Protein AF-A0A0Q3QS22-F1 (afdb_monomer_lite)

Radius of gyration: 18.65 Å; chains: 1; bounding box: 42×25×47 Å

Structure (mmCIF, N/CA/C/O backbone):
data_AF-A0A0Q3QS22-F1
#
_entry.id   AF-A0A0Q3QS22-F1
#
loop_
_atom_site.group_PDB
_atom_site.id
_atom_site.type_symbol
_atom_site.label_atom_id
_atom_site.label_alt_id
_atom_site.label_comp_id
_atom_site.label_asym_id
_atom_site.label_entity_id
_atom_site.label_seq_id
_atom_site.pdbx_PDB_ins_code
_atom_site.Cartn_x
_atom_site.Cartn_y
_atom_site.Cartn_z
_atom_site.occupancy
_atom_site.B_iso_or_equiv
_atom_site.auth_seq_id
_atom_site.auth_comp_id
_atom_site.auth_asym_id
_atom_site.auth_atom_id
_atom_site.pdbx_PDB_model_num
ATOM 1 N N . GLY A 1 1 ? 0.000 -13.554 -19.960 1.00 40.78 1 GLY A N 1
ATOM 2 C CA . GLY A 1 1 ? -1.150 -14.149 -20.677 1.00 40.78 1 GLY A CA 1
ATOM 3 C C . GLY A 1 1 ? -1.479 -13.340 -21.920 1.00 40.78 1 GLY A C 1
ATOM 4 O O . GLY A 1 1 ? -1.174 -12.153 -21.927 1.00 40.78 1 GLY A O 1
ATOM 5 N N . ARG A 1 2 ? -2.082 -13.959 -22.950 1.00 45.56 2 ARG A N 1
ATOM 6 C CA . ARG A 1 2 ? -2.433 -13.318 -24.241 1.00 45.56 2 ARG A CA 1
ATOM 7 C C . ARG A 1 2 ? -3.266 -12.031 -24.091 1.00 45.56 2 ARG A C 1
ATOM 9 O O . ARG A 1 2 ? -2.988 -11.083 -24.810 1.00 45.56 2 ARG A O 1
ATOM 16 N N . LEU A 1 3 ? -4.159 -11.937 -23.095 1.00 43.31 3 LEU A N 1
ATOM 17 C CA . LEU A 1 3 ? -4.891 -10.694 -22.785 1.00 43.31 3 LEU A CA 1
ATOM 18 C C . LEU A 1 3 ? -3.962 -9.521 -22.431 1.00 43.31 3 LEU A C 1
ATOM 20 O O . LEU A 1 3 ? -4.153 -8.418 -22.918 1.00 43.31 3 LEU A O 1
ATOM 24 N N . ARG A 1 4 ? -2.901 -9.761 -21.651 1.00 46.28 4 ARG A N 1
ATOM 25 C CA . ARG A 1 4 ? -1.942 -8.711 -21.263 1.00 46.28 4 ARG A CA 1
ATOM 26 C C . ARG A 1 4 ? -1.167 -8.149 -22.464 1.00 46.28 4 ARG A C 1
ATOM 28 O O . ARG A 1 4 ? -0.663 -7.048 -22.381 1.00 46.28 4 ARG A O 1
ATOM 35 N N . LYS A 1 5 ? -1.042 -8.889 -23.571 1.00 50.41 5 LYS A N 1
ATOM 36 C CA . LYS A 1 5 ? -0.374 -8.382 -24.782 1.00 50.41 5 LYS A CA 1
ATOM 37 C C . LYS A 1 5 ? -1.301 -7.582 -25.693 1.00 50.41 5 LYS A C 1
ATOM 39 O O . LYS A 1 5 ? -0.794 -6.765 -26.435 1.00 50.41 5 LYS A O 1
ATOM 44 N N . ILE A 1 6 ? -2.611 -7.823 -25.641 1.00 52.31 6 ILE A N 1
ATOM 45 C CA . ILE A 1 6 ? -3.597 -7.142 -26.494 1.00 52.31 6 ILE A CA 1
ATOM 46 C C . ILE A 1 6 ? -4.089 -5.860 -25.815 1.00 52.31 6 ILE A C 1
ATOM 48 O O . ILE A 1 6 ? -4.162 -4.817 -26.448 1.00 52.31 6 ILE A O 1
ATOM 52 N N . VAL A 1 7 ? -4.351 -5.912 -24.505 1.00 47.62 7 VAL A N 1
ATOM 53 C CA . VAL A 1 7 ? -4.890 -4.766 -23.754 1.00 47.62 7 VAL A CA 1
ATOM 54 C C . VAL A 1 7 ? -3.841 -3.656 -23.575 1.00 47.62 7 VAL A C 1
ATOM 56 O O . VAL A 1 7 ? -4.204 -2.502 -23.446 1.00 47.62 7 VAL A O 1
ATOM 59 N N . PHE A 1 8 ? -2.542 -3.969 -23.622 1.00 52.69 8 PHE A N 1
ATOM 60 C CA . PHE A 1 8 ? -1.459 -2.983 -23.460 1.00 52.69 8 PHE A CA 1
ATOM 61 C C . PHE A 1 8 ? -0.944 -2.383 -24.783 1.00 52.69 8 PHE A C 1
ATOM 63 O O . PHE A 1 8 ? 0.044 -1.655 -24.766 1.00 52.69 8 PHE A O 1
ATOM 70 N N . SER A 1 9 ? -1.563 -2.698 -25.927 1.00 54.56 9 SER A N 1
ATOM 71 C CA . SER A 1 9 ? -1.131 -2.167 -27.230 1.00 54.56 9 SER A CA 1
ATOM 72 C C . SER A 1 9 ? -1.759 -0.822 -27.588 1.00 54.56 9 SER A C 1
ATOM 74 O O . SER A 1 9 ? -1.166 -0.096 -28.378 1.00 54.56 9 SER A O 1
ATOM 76 N N . ASP A 1 10 ? -2.911 -0.478 -27.005 1.00 62.31 10 ASP A N 1
ATOM 77 C CA . ASP A 1 10 ? -3.581 0.802 -27.238 1.00 62.31 10 ASP A CA 1
ATOM 78 C C . ASP A 1 10 ? -4.063 1.408 -25.903 1.00 62.31 10 ASP A C 1
ATOM 80 O O . ASP A 1 10 ? -4.917 0.818 -25.228 1.00 62.31 10 ASP A O 1
ATOM 84 N N . PRO A 1 11 ? -3.523 2.570 -25.485 1.00 61.81 11 PRO A N 1
ATOM 85 C CA . PRO A 1 11 ? -3.955 3.243 -24.264 1.00 61.81 11 PRO A CA 1
ATOM 86 C C . PRO A 1 11 ? -5.442 3.643 -24.285 1.00 61.81 11 PRO A C 1
ATOM 88 O O . PRO A 1 11 ? -6.045 3.736 -23.215 1.00 61.81 11 PRO A O 1
ATOM 91 N N . VAL A 1 12 ? -6.051 3.835 -25.462 1.00 67.19 12 VAL A N 1
ATOM 92 C CA . VAL A 1 12 ? -7.474 4.189 -25.610 1.00 67.19 12 VAL A CA 1
ATOM 93 C C . VAL A 1 12 ? -8.375 2.993 -25.291 1.00 67.19 12 VAL A C 1
ATOM 95 O O . VAL A 1 12 ? -9.304 3.108 -24.490 1.00 67.19 12 VAL A O 1
ATOM 98 N N . GLU A 1 13 ? -8.063 1.816 -25.835 1.00 65.44 13 GLU A N 1
ATOM 99 C CA . GLU A 1 13 ? -8.795 0.569 -25.560 1.00 65.44 13 GLU A CA 1
ATOM 100 C C . GLU A 1 13 ? -8.636 0.126 -24.097 1.00 65.44 13 GLU A C 1
ATOM 102 O O . GLU A 1 13 ? -9.592 -0.327 -23.461 1.00 65.44 13 GLU A O 1
ATOM 107 N N . LEU A 1 14 ? -7.445 0.317 -23.517 1.00 65.38 14 LEU A N 1
ATOM 108 C CA . LEU A 1 14 ? -7.188 0.046 -22.101 1.00 65.38 14 LEU A CA 1
ATOM 109 C C . LEU A 1 14 ? -8.022 0.961 -21.191 1.00 65.38 14 LEU A C 1
ATOM 111 O O . LEU A 1 14 ? -8.579 0.495 -20.193 1.00 65.38 14 LEU A O 1
ATOM 115 N N . GLN A 1 15 ? -8.156 2.245 -21.536 1.00 63.50 15 GLN A N 1
ATOM 116 C CA . GLN A 1 15 ? -9.025 3.173 -20.810 1.00 63.50 15 GLN A CA 1
ATOM 117 C C . GLN A 1 15 ? -10.500 2.782 -20.912 1.00 63.50 15 GLN A C 1
ATOM 119 O O . GLN A 1 15 ? -11.198 2.790 -19.896 1.00 63.50 15 GLN A O 1
ATOM 124 N N . LEU A 1 16 ? -10.974 2.407 -22.101 1.00 67.31 16 LEU A N 1
ATOM 125 C CA . LEU A 1 16 ? -12.363 2.000 -22.309 1.00 67.31 16 LEU A CA 1
ATOM 126 C C . LEU A 1 16 ? -12.694 0.713 -21.541 1.00 67.31 16 LEU A C 1
ATOM 128 O O . LEU A 1 16 ? -13.706 0.652 -20.840 1.00 67.31 16 LEU A O 1
ATOM 132 N N . LEU A 1 17 ? -11.800 -0.277 -21.579 1.00 64.31 17 LEU A N 1
ATOM 133 C CA . LEU A 1 17 ? -11.938 -1.505 -20.802 1.00 64.31 17 LEU A CA 1
ATOM 134 C C . LEU A 1 17 ? -11.948 -1.225 -19.294 1.00 64.31 17 LEU A C 1
ATOM 136 O O . LEU A 1 17 ? -12.829 -1.710 -18.583 1.00 64.31 17 LEU A O 1
ATOM 140 N N . ASN A 1 18 ? -11.008 -0.416 -18.799 1.00 64.25 18 ASN A N 1
ATOM 141 C CA . ASN A 1 18 ? -10.959 -0.046 -17.383 1.00 64.25 18 ASN A CA 1
ATOM 142 C C . ASN A 1 18 ? -12.227 0.702 -16.952 1.00 64.25 18 ASN A C 1
ATOM 144 O O . ASN A 1 18 ? -12.748 0.439 -15.870 1.00 64.25 18 ASN A O 1
ATOM 148 N N . ARG A 1 19 ? -12.771 1.572 -17.809 1.00 66.62 19 ARG A N 1
ATOM 149 C CA . ARG A 1 19 ? -14.019 2.305 -17.553 1.00 66.62 19 ARG A CA 1
ATOM 150 C C . ARG A 1 19 ? -15.229 1.381 -17.443 1.00 66.62 19 ARG A C 1
ATOM 152 O O . ARG A 1 19 ? -16.079 1.610 -16.588 1.00 66.62 19 ARG A O 1
ATOM 159 N N . LEU A 1 20 ? -15.303 0.345 -18.277 1.00 65.62 20 LEU A N 1
ATOM 160 C CA . LEU A 1 20 ? -16.381 -0.647 -18.229 1.00 65.62 20 LEU A CA 1
ATOM 161 C C . LEU A 1 20 ? -16.252 -1.581 -17.020 1.00 65.62 20 LEU A C 1
ATOM 163 O O . LEU A 1 20 ? -17.256 -1.938 -16.411 1.00 65.62 20 LEU A O 1
ATOM 167 N N . LEU A 1 21 ? -15.029 -1.958 -16.642 1.00 66.12 21 LEU A N 1
ATOM 168 C CA . LEU A 1 21 ? -14.787 -2.873 -15.523 1.00 66.12 21 LEU A CA 1
ATOM 169 C C . LEU A 1 21 ? -14.886 -2.194 -14.152 1.00 66.12 21 LEU A C 1
ATOM 171 O O . LEU A 1 21 ? -15.334 -2.831 -13.197 1.00 66.12 21 LEU A O 1
ATOM 175 N N . ALA A 1 22 ? -14.513 -0.917 -14.048 1.00 67.00 22 ALA A N 1
ATOM 176 C CA . ALA A 1 22 ? -14.539 -0.149 -12.804 1.00 67.00 22 ALA A CA 1
ATOM 177 C C . ALA A 1 22 ? -15.863 -0.270 -12.017 1.00 67.00 22 ALA A C 1
ATOM 179 O O . ALA A 1 22 ? -15.796 -0.652 -10.847 1.00 67.00 22 ALA A O 1
ATOM 180 N N . PRO A 1 23 ? -17.061 -0.041 -12.600 1.00 67.00 23 PRO A N 1
ATOM 181 C CA . PRO A 1 23 ? -18.323 -0.142 -11.859 1.00 67.00 23 PRO A CA 1
ATOM 182 C C . PRO A 1 23 ? -18.637 -1.565 -11.373 1.00 67.00 23 PRO A C 1
ATOM 184 O O . PRO A 1 23 ? -19.233 -1.744 -10.310 1.00 67.00 23 PRO A O 1
ATOM 187 N N . HIS A 1 24 ? -18.220 -2.597 -12.110 1.00 70.06 24 HIS A N 1
ATOM 188 C CA . HIS A 1 24 ? -18.421 -3.985 -11.686 1.00 70.06 24 HIS A CA 1
ATOM 189 C C . HIS A 1 24 ? -17.495 -4.367 -10.528 1.00 70.06 24 HIS A C 1
ATOM 191 O O . HIS A 1 24 ? -17.918 -5.058 -9.597 1.00 70.06 24 HIS A O 1
ATOM 197 N N . ILE A 1 25 ? -16.246 -3.898 -10.563 1.00 71.69 25 ILE A N 1
ATOM 198 C CA . ILE A 1 25 ? -15.262 -4.152 -9.509 1.00 71.69 25 ILE A CA 1
ATOM 199 C C . ILE A 1 25 ? -15.682 -3.444 -8.217 1.00 71.69 25 ILE A C 1
ATOM 201 O O . ILE A 1 25 ? -15.717 -4.080 -7.162 1.00 71.69 25 ILE A O 1
ATOM 205 N N . THR A 1 26 ? -16.075 -2.169 -8.289 1.00 70.44 26 THR A N 1
ATOM 206 C CA . THR A 1 26 ? -16.508 -1.405 -7.109 1.00 70.44 26 THR A CA 1
ATOM 207 C C . THR A 1 26 ? -17.783 -1.976 -6.494 1.00 70.44 26 THR A C 1
ATOM 209 O O . THR A 1 26 ? -17.834 -2.161 -5.279 1.00 70.44 26 THR A O 1
ATOM 212 N N . CYS A 1 27 ? -18.772 -2.360 -7.307 1.00 72.81 27 CYS A N 1
ATOM 213 C CA . CYS A 1 27 ? -19.991 -3.013 -6.823 1.00 72.81 27 CYS A CA 1
ATOM 214 C C . CYS A 1 27 ? -19.689 -4.350 -6.118 1.00 72.81 27 CYS A C 1
ATOM 216 O O . CYS A 1 27 ? -20.210 -4.630 -5.035 1.00 72.81 27 CYS A O 1
ATOM 218 N N . GLY A 1 28 ? -18.783 -5.157 -6.681 1.00 79.38 28 GLY A N 1
ATOM 219 C CA . GLY A 1 28 ? -18.352 -6.415 -6.070 1.00 79.38 28 GLY A CA 1
ATOM 220 C C . GLY A 1 28 ? -17.624 -6.228 -4.735 1.00 79.38 28 GLY A C 1
ATOM 221 O O . GLY A 1 28 ? -17.852 -6.997 -3.796 1.00 79.38 28 GLY A O 1
ATOM 222 N N . ILE A 1 29 ? -16.767 -5.207 -4.631 1.00 76.94 29 ILE A N 1
ATOM 223 C CA . ILE A 1 29 ? -16.083 -4.838 -3.383 1.00 76.94 29 ILE A CA 1
ATOM 224 C C . ILE A 1 29 ? -17.108 -4.370 -2.344 1.00 76.94 29 ILE A C 1
ATOM 226 O O . ILE A 1 29 ? -17.114 -4.889 -1.228 1.00 76.94 29 ILE A O 1
ATOM 230 N N . PHE A 1 30 ? -18.030 -3.483 -2.726 1.00 76.50 30 PHE A N 1
ATOM 231 C CA . PHE A 1 30 ? -19.085 -2.977 -1.847 1.00 76.50 30 PHE A CA 1
ATOM 232 C C . PHE A 1 30 ? -19.932 -4.109 -1.262 1.00 76.50 30 PHE A C 1
ATOM 234 O O . PHE A 1 30 ? -20.077 -4.207 -0.047 1.00 76.50 30 PHE A O 1
ATOM 241 N N . TRP A 1 31 ? -20.409 -5.036 -2.098 1.00 77.62 31 TRP A N 1
ATOM 242 C CA . TRP A 1 31 ? -21.216 -6.161 -1.624 1.00 77.62 31 TRP A CA 1
ATOM 243 C C . TRP A 1 31 ? -20.473 -7.038 -0.606 1.00 77.62 31 TRP A C 1
ATOM 245 O O . TRP A 1 31 ? -21.054 -7.496 0.383 1.00 77.62 31 TRP A O 1
ATOM 255 N N . LYS A 1 32 ? -19.168 -7.261 -0.815 1.00 83.12 32 LYS A N 1
ATOM 256 C CA . LYS A 1 32 ? -18.329 -7.996 0.142 1.00 83.12 32 LYS A CA 1
ATOM 257 C C . LYS A 1 32 ? -18.175 -7.236 1.455 1.00 83.12 32 LYS A C 1
ATOM 259 O O . LYS A 1 32 ? -18.317 -7.858 2.507 1.00 83.12 32 LYS A O 1
ATOM 264 N N . ILE A 1 33 ? -17.937 -5.926 1.396 1.00 80.19 33 ILE A N 1
ATOM 265 C CA . ILE A 1 33 ? -17.850 -5.060 2.578 1.00 80.19 33 ILE A CA 1
ATOM 266 C C . ILE A 1 33 ? -19.165 -5.119 3.361 1.00 80.19 33 ILE A C 1
ATOM 268 O O . ILE A 1 33 ? -19.147 -5.462 4.542 1.00 80.19 33 ILE A O 1
ATOM 272 N N . SER A 1 34 ? -20.312 -4.908 2.706 1.00 75.12 34 SER A N 1
ATOM 273 C CA . SER A 1 34 ? -21.631 -4.973 3.349 1.00 75.12 34 SER A CA 1
ATOM 274 C C . SER A 1 34 ? -21.886 -6.333 4.000 1.00 75.12 34 SER A C 1
ATOM 276 O O . SER A 1 34 ? -22.375 -6.405 5.126 1.00 75.12 34 SER A O 1
ATOM 278 N N . LYS A 1 35 ? -21.508 -7.434 3.336 1.00 81.81 35 LYS A N 1
ATOM 279 C CA . LYS A 1 35 ? -21.668 -8.787 3.885 1.00 81.81 35 LYS A CA 1
ATOM 280 C C . LYS A 1 35 ? -20.788 -9.039 5.112 1.00 81.81 35 LYS A C 1
ATOM 282 O O . LYS A 1 35 ? -21.234 -9.714 6.036 1.00 81.81 35 LYS A O 1
ATOM 287 N N . LEU A 1 36 ? -19.547 -8.552 5.120 1.00 80.38 36 LEU A N 1
ATOM 288 C CA . LEU A 1 36 ? -18.649 -8.663 6.278 1.00 80.38 36 LEU A CA 1
ATOM 289 C C . LEU A 1 36 ? -19.141 -7.799 7.440 1.00 80.38 36 LEU A C 1
ATOM 291 O O . LEU A 1 36 ? -19.127 -8.238 8.588 1.00 80.38 36 LEU A O 1
ATOM 295 N N . TRP A 1 37 ? -19.667 -6.619 7.134 1.00 74.62 37 TRP A N 1
ATOM 296 C CA . TRP A 1 37 ? -20.233 -5.726 8.132 1.00 74.62 37 TRP A CA 1
ATOM 297 C C . TRP A 1 37 ? -21.481 -6.317 8.802 1.00 74.62 37 TRP A C 1
ATOM 299 O O . TRP A 1 37 ? -21.568 -6.339 10.027 1.00 74.62 37 TRP A O 1
ATOM 309 N N . LEU A 1 38 ? -22.392 -6.923 8.027 1.00 75.62 38 LEU A N 1
ATOM 310 C CA . LEU A 1 38 ? -23.554 -7.655 8.559 1.00 75.62 38 LEU A CA 1
ATOM 311 C C . LEU A 1 38 ? -23.167 -8.845 9.452 1.00 75.62 38 LEU A C 1
ATOM 313 O O . LEU A 1 38 ? -23.952 -9.260 10.300 1.00 75.62 38 LEU A O 1
ATOM 317 N N . LYS A 1 39 ? -21.957 -9.390 9.287 1.00 82.25 39 LYS A N 1
ATOM 318 C CA . LYS A 1 39 ? -21.401 -10.428 10.168 1.00 82.25 39 LYS A CA 1
ATOM 319 C C . LYS A 1 39 ? -20.773 -9.869 11.450 1.00 82.25 39 LYS A C 1
ATOM 321 O O . LYS A 1 39 ? -20.278 -10.648 12.259 1.00 82.25 39 LYS A O 1
ATOM 326 N N . GLY A 1 40 ? -20.777 -8.551 11.641 1.00 78.31 40 GLY A N 1
ATOM 327 C CA . GLY A 1 40 ? -20.195 -7.886 12.804 1.00 78.31 40 GLY A CA 1
ATOM 328 C C . GLY A 1 40 ? -18.681 -7.678 12.721 1.00 78.31 40 GLY A C 1
ATOM 329 O O . GLY A 1 40 ? -18.056 -7.399 13.745 1.00 78.31 40 GLY A O 1
ATOM 330 N N . CYS A 1 41 ? -18.069 -7.807 11.535 1.00 76.50 41 CYS A N 1
ATOM 331 C CA . CYS A 1 41 ? -16.659 -7.462 11.354 1.00 76.50 41 CYS A CA 1
ATOM 332 C C . CYS A 1 41 ? -16.472 -5.951 11.539 1.00 76.50 41 CYS A C 1
ATOM 334 O O . CYS A 1 41 ? -17.033 -5.157 10.787 1.00 76.50 41 CYS A O 1
ATOM 336 N N . LYS A 1 42 ? -15.673 -5.564 12.538 1.00 72.31 42 LYS A N 1
ATOM 337 C CA . LYS A 1 42 ? -15.391 -4.155 12.856 1.00 72.31 42 LYS A CA 1
ATOM 338 C C . LYS A 1 42 ? -14.282 -3.551 11.995 1.00 72.31 42 LYS A C 1
ATOM 340 O O . LYS A 1 42 ? -14.278 -2.348 11.786 1.00 72.31 42 LYS A O 1
ATOM 345 N N . VAL A 1 43 ? -13.365 -4.388 11.508 1.00 77.44 43 VAL A N 1
ATOM 346 C CA . VAL A 1 43 ? -12.212 -3.991 10.692 1.00 77.44 43 VAL A CA 1
ATOM 347 C C . VAL A 1 43 ? -12.222 -4.821 9.413 1.00 77.44 43 VAL A C 1
ATOM 349 O O . VAL A 1 43 ? -12.361 -6.046 9.467 1.00 77.44 43 VAL A O 1
ATOM 352 N N . ILE A 1 44 ? -12.104 -4.156 8.265 1.00 81.81 44 ILE A N 1
ATOM 353 C CA . ILE A 1 44 ? -12.044 -4.778 6.939 1.00 81.81 44 ILE A CA 1
ATOM 354 C C . ILE A 1 44 ? -10.812 -4.215 6.235 1.00 81.81 44 ILE A C 1
ATOM 356 O O . ILE A 1 44 ? -10.702 -3.007 6.064 1.00 81.81 44 ILE A O 1
ATOM 360 N N . ILE A 1 45 ? -9.897 -5.092 5.826 1.00 82.69 45 ILE A N 1
ATOM 361 C CA . ILE A 1 45 ? -8.676 -4.707 5.112 1.00 82.69 45 ILE A CA 1
ATOM 362 C C . ILE A 1 45 ? -8.913 -4.906 3.616 1.00 82.69 45 ILE A C 1
ATOM 364 O O . ILE A 1 45 ? -9.295 -5.999 3.186 1.00 82.69 45 ILE A O 1
ATOM 368 N N . LEU A 1 46 ? -8.695 -3.853 2.830 1.00 81.69 46 LEU A N 1
ATOM 369 C CA . LEU A 1 46 ? -8.806 -3.878 1.374 1.00 81.69 46 LEU A CA 1
ATOM 370 C C . LEU A 1 46 ? -7.408 -3.807 0.753 1.00 81.69 46 LEU A C 1
ATOM 372 O O . LEU A 1 46 ? -6.697 -2.827 0.942 1.00 81.69 46 LEU A O 1
ATOM 376 N N . ASP A 1 47 ? -7.030 -4.836 -0.005 1.00 83.75 47 ASP A N 1
ATOM 377 C CA . ASP A 1 47 ? -5.794 -4.848 -0.795 1.00 83.75 47 ASP A CA 1
ATOM 378 C C . ASP A 1 47 ? -6.092 -4.356 -2.221 1.00 83.75 47 ASP A C 1
ATOM 380 O O . ASP A 1 47 ? -6.726 -5.060 -3.016 1.00 83.75 47 ASP A O 1
ATOM 384 N N . ILE A 1 48 ? -5.709 -3.109 -2.515 1.00 79.94 48 ILE A N 1
ATOM 385 C CA . ILE A 1 48 ? -6.007 -2.425 -3.779 1.00 79.94 48 ILE A CA 1
ATOM 386 C C . ILE A 1 48 ? -4.710 -1.817 -4.345 1.00 79.94 48 ILE A C 1
ATOM 388 O O . ILE A 1 48 ? -4.308 -0.729 -3.934 1.00 79.94 48 ILE A O 1
ATOM 392 N N . PRO A 1 49 ? -4.065 -2.457 -5.340 1.00 73.81 49 PRO A N 1
ATOM 393 C CA . PRO A 1 49 ? -2.801 -1.971 -5.913 1.00 73.81 49 PRO A CA 1
ATOM 394 C C . PRO A 1 49 ? -2.888 -0.582 -6.570 1.00 73.81 49 PRO A C 1
ATOM 396 O O . PRO A 1 49 ? -1.913 0.170 -6.600 1.00 73.81 49 PRO A O 1
ATOM 399 N N . LEU A 1 50 ? -4.069 -0.249 -7.097 1.00 75.38 50 LEU A N 1
ATOM 400 C CA . LEU A 1 50 ? -4.370 0.990 -7.820 1.00 75.38 50 LEU A CA 1
ATOM 401 C C . LEU A 1 50 ? -5.288 1.918 -7.008 1.00 75.38 50 LEU A C 1
ATOM 403 O O . LEU A 1 50 ? -6.162 2.570 -7.575 1.00 75.38 50 LEU A O 1
ATOM 407 N N . LEU A 1 51 ? -5.152 1.915 -5.676 1.00 81.31 51 LEU A N 1
ATOM 408 C CA . LEU A 1 51 ? -6.050 2.631 -4.762 1.00 81.31 51 LEU A CA 1
ATOM 409 C C . LEU A 1 51 ? -6.227 4.105 -5.161 1.00 81.31 51 LEU A C 1
ATOM 411 O O . LEU A 1 51 ? -7.354 4.561 -5.346 1.00 81.31 51 LEU A O 1
ATOM 415 N N . PHE A 1 52 ? -5.114 4.816 -5.353 1.00 78.56 52 PHE A N 1
ATOM 416 C CA . PHE A 1 52 ? -5.105 6.242 -5.688 1.00 78.56 52 PHE A CA 1
ATOM 417 C C . PHE A 1 52 ? -5.491 6.504 -7.145 1.00 78.56 52 PHE A C 1
ATOM 419 O O . PHE A 1 52 ? -6.218 7.449 -7.444 1.00 78.56 52 PHE A O 1
ATOM 426 N N . GLU A 1 53 ? -5.054 5.647 -8.067 1.00 76.00 53 GLU A N 1
ATOM 427 C CA . GLU A 1 53 ? -5.415 5.728 -9.483 1.00 76.00 53 GLU A CA 1
ATOM 428 C C . GLU A 1 53 ? -6.933 5.571 -9.684 1.00 76.00 53 GLU A C 1
ATOM 430 O O . GLU A 1 53 ? -7.525 6.230 -10.539 1.00 76.00 53 GLU A O 1
ATOM 435 N N . ALA A 1 54 ? -7.570 4.735 -8.860 1.00 71.94 54 ALA A N 1
ATOM 436 C CA . ALA A 1 54 ? -9.013 4.524 -8.836 1.00 71.94 54 ALA A CA 1
ATOM 437 C C . ALA A 1 54 ? -9.774 5.521 -7.940 1.00 71.94 54 ALA A C 1
ATOM 439 O O . ALA A 1 54 ? -11.001 5.440 -7.870 1.00 71.94 54 ALA A O 1
ATOM 440 N N . LYS A 1 55 ? -9.077 6.453 -7.269 1.00 72.62 55 LYS A N 1
ATOM 441 C CA . LYS A 1 55 ? -9.637 7.403 -6.286 1.00 72.62 55 LYS A CA 1
ATOM 442 C C . LYS A 1 55 ? -10.444 6.731 -5.167 1.00 72.62 55 LYS A C 1
ATOM 444 O O . LYS A 1 55 ? -11.439 7.274 -4.687 1.00 72.62 55 LYS A O 1
ATOM 449 N N . MET A 1 56 ? -10.056 5.509 -4.804 1.00 71.00 56 MET A N 1
ATOM 450 C CA . MET A 1 56 ? -10.719 4.711 -3.770 1.00 71.00 56 MET A CA 1
ATOM 451 C C . MET A 1 56 ? -10.202 5.030 -2.364 1.00 71.00 56 MET A C 1
ATOM 453 O O . MET A 1 56 ? -10.824 4.613 -1.392 1.00 71.00 56 MET A O 1
ATOM 457 N N . ASP A 1 57 ? -9.115 5.796 -2.262 1.00 75.62 57 ASP A N 1
ATOM 458 C CA . ASP A 1 57 ? -8.587 6.369 -1.021 1.00 75.62 57 ASP A CA 1
ATOM 459 C C . ASP A 1 57 ? -9.659 7.155 -0.252 1.00 75.62 57 ASP A C 1
ATOM 461 O O . ASP A 1 57 ? -9.743 7.060 0.965 1.00 75.62 57 ASP A O 1
ATOM 465 N N . GLN A 1 58 ? -10.572 7.825 -0.960 1.00 74.62 58 GLN A N 1
ATOM 466 C CA . GLN A 1 58 ? -11.685 8.571 -0.360 1.00 74.62 58 GLN A CA 1
ATOM 467 C C . GLN A 1 58 ? -12.716 7.687 0.357 1.00 74.62 58 GLN A C 1
ATOM 469 O O . GLN A 1 58 ? -13.597 8.205 1.039 1.00 74.62 58 GLN A O 1
ATOM 474 N N . TRP A 1 59 ? -12.676 6.369 0.146 1.00 69.88 59 TRP A N 1
ATOM 475 C CA . TRP A 1 59 ? -13.628 5.408 0.714 1.00 69.88 59 TRP A CA 1
ATOM 476 C C . TRP A 1 59 ? -12.990 4.510 1.776 1.00 69.88 59 TRP A C 1
ATOM 478 O O . TRP A 1 59 ? -13.641 3.585 2.266 1.00 69.88 59 TRP A O 1
ATOM 488 N N . THR A 1 60 ? -11.717 4.737 2.098 1.00 73.94 60 THR A N 1
ATOM 489 C CA . THR A 1 60 ? -10.938 3.908 3.018 1.00 73.94 60 THR A CA 1
ATOM 490 C C . THR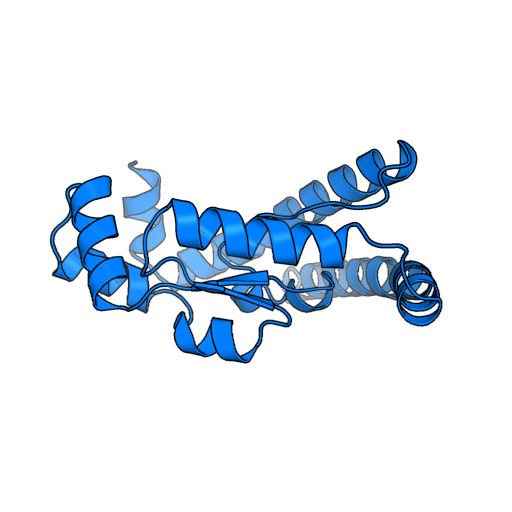 A 1 60 ? -10.221 4.784 4.029 1.00 73.94 60 THR A C 1
ATOM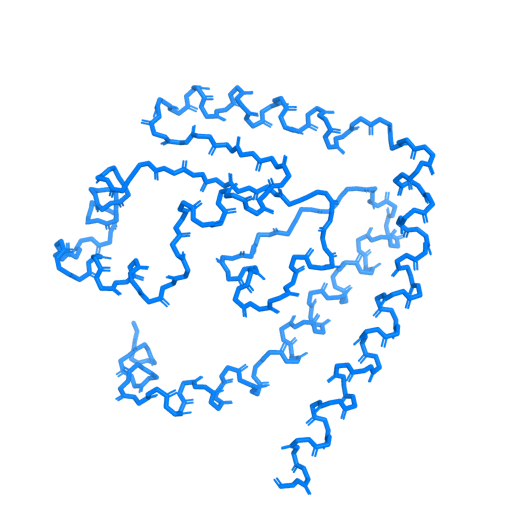 492 O O . THR A 1 60 ? -9.503 5.692 3.637 1.00 73.94 60 THR A O 1
ATOM 495 N N . ASP A 1 61 ? -10.376 4.481 5.314 1.00 79.62 61 ASP A N 1
ATOM 496 C CA . ASP A 1 61 ? -9.701 5.187 6.406 1.00 79.62 61 ASP A CA 1
ATOM 497 C C . ASP A 1 61 ? -9.312 4.158 7.488 1.00 79.62 61 ASP A C 1
ATOM 499 O O . ASP A 1 61 ? -10.183 3.376 7.901 1.00 79.62 61 ASP A O 1
ATOM 503 N N . PRO A 1 62 ? -8.043 4.099 7.941 1.00 84.88 62 PRO A N 1
ATOM 504 C CA . PRO A 1 62 ? -6.865 4.801 7.409 1.00 84.88 62 PRO A CA 1
ATOM 505 C C . PRO A 1 62 ? -6.267 4.128 6.159 1.00 84.88 62 PRO A C 1
ATOM 507 O O . PRO A 1 62 ? -6.383 2.914 5.963 1.00 84.88 62 PRO A O 1
ATOM 510 N N . VAL A 1 63 ? -5.567 4.904 5.327 1.00 88.31 63 VAL A N 1
ATOM 511 C CA . VAL A 1 63 ? -4.807 4.424 4.164 1.00 88.31 63 VAL A CA 1
ATOM 512 C C . VAL A 1 63 ? -3.392 4.018 4.575 1.00 88.31 63 VAL A C 1
ATOM 514 O O . VAL A 1 63 ? -2.592 4.830 5.044 1.00 88.31 63 VAL A O 1
ATOM 517 N N . ILE A 1 64 ? -3.052 2.750 4.331 1.00 89.69 64 ILE A N 1
ATOM 518 C CA . ILE A 1 64 ? -1.729 2.183 4.618 1.00 89.69 64 ILE A CA 1
ATOM 519 C C . ILE A 1 64 ? -0.987 1.928 3.304 1.00 89.69 64 ILE A C 1
ATOM 521 O O . ILE A 1 64 ? -1.473 1.190 2.446 1.00 89.69 64 ILE A O 1
ATOM 525 N N . VAL A 1 65 ? 0.222 2.475 3.161 1.00 91.50 65 VAL A N 1
ATOM 526 C CA . VAL A 1 65 ? 1.100 2.220 2.007 1.00 91.50 65 VAL A CA 1
ATOM 527 C C . VAL A 1 65 ? 2.316 1.404 2.424 1.00 91.50 65 VAL A C 1
ATOM 529 O O . VAL A 1 65 ? 3.081 1.793 3.305 1.00 91.50 65 VAL A O 1
ATOM 532 N N . VAL A 1 66 ? 2.534 0.280 1.739 1.00 91.69 66 VAL A N 1
ATOM 533 C CA . VAL A 1 66 ? 3.784 -0.481 1.839 1.00 91.69 66 VAL A CA 1
ATOM 534 C C . VAL A 1 66 ? 4.784 0.113 0.854 1.00 91.69 66 VAL A C 1
ATOM 536 O O . VAL A 1 66 ? 4.614 0.006 -0.360 1.00 91.69 66 VAL A O 1
ATOM 539 N N . TRP A 1 67 ? 5.817 0.758 1.382 1.00 93.25 67 TRP A N 1
ATOM 540 C CA . TRP A 1 67 ? 6.850 1.434 0.609 1.00 93.25 67 TRP A CA 1
ATOM 541 C C . TRP A 1 67 ? 8.144 0.618 0.590 1.00 93.25 67 TRP A C 1
ATOM 543 O O . TRP A 1 67 ? 8.482 -0.065 1.554 1.00 93.25 67 TRP A O 1
ATOM 553 N N . VAL A 1 68 ? 8.882 0.707 -0.508 1.00 92.56 68 VAL A N 1
ATOM 554 C CA . VAL A 1 68 ? 10.219 0.137 -0.667 1.00 92.56 68 VAL A CA 1
ATOM 555 C C . VAL A 1 68 ? 11.045 1.099 -1.514 1.00 92.56 68 VAL A C 1
ATOM 557 O O . VAL A 1 68 ? 10.500 1.781 -2.380 1.00 92.56 68 VAL A O 1
ATOM 560 N N . ASP A 1 69 ? 12.347 1.172 -1.268 1.00 91.19 69 ASP A N 1
ATOM 561 C CA . ASP A 1 69 ? 13.236 2.001 -2.071 1.00 91.19 69 ASP A CA 1
ATOM 562 C C . ASP A 1 69 ? 13.243 1.547 -3.547 1.00 91.19 69 ASP A C 1
ATOM 564 O O . ASP A 1 69 ? 13.116 0.347 -3.828 1.00 91.19 69 ASP A O 1
ATO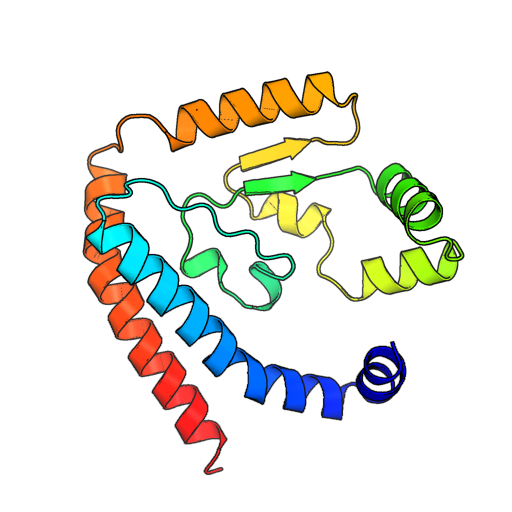M 568 N N . PRO A 1 70 ? 13.407 2.480 -4.505 1.00 88.56 70 PRO A N 1
ATOM 569 C CA . PRO A 1 70 ? 13.289 2.171 -5.930 1.00 88.56 70 PRO A CA 1
ATOM 570 C C . PRO A 1 70 ? 14.242 1.073 -6.408 1.00 88.56 70 PRO A C 1
ATOM 572 O O . PRO A 1 70 ? 13.884 0.260 -7.259 1.00 88.56 70 PRO A O 1
ATOM 575 N N . LYS A 1 71 ? 15.452 1.016 -5.841 1.00 90.00 71 LYS A N 1
ATOM 576 C CA . LYS A 1 71 ? 16.467 0.047 -6.249 1.00 90.00 71 LYS A CA 1
ATOM 577 C C . LYS A 1 71 ? 16.050 -1.368 -5.842 1.00 90.00 71 LYS A C 1
ATOM 579 O O . LYS A 1 71 ? 15.960 -2.253 -6.692 1.00 90.00 71 LYS A O 1
ATOM 584 N N . THR A 1 72 ? 15.677 -1.549 -4.578 1.00 90.44 72 THR A N 1
ATOM 585 C CA . THR A 1 72 ? 15.146 -2.814 -4.057 1.00 90.44 72 THR A CA 1
ATOM 586 C C . THR A 1 72 ? 13.840 -3.207 -4.755 1.00 90.44 72 THR A C 1
ATOM 588 O O . THR A 1 72 ? 13.591 -4.394 -4.978 1.00 90.44 72 THR A O 1
ATOM 591 N N . GLN A 1 73 ? 12.999 -2.238 -5.142 1.00 90.62 73 GLN A N 1
ATOM 592 C CA . GLN A 1 73 ? 11.770 -2.496 -5.897 1.00 90.62 73 GLN A CA 1
ATOM 593 C C . GLN A 1 73 ? 12.060 -3.184 -7.236 1.00 90.62 73 GLN A C 1
ATOM 595 O O . GLN A 1 73 ? 11.435 -4.202 -7.547 1.00 90.62 73 GLN A O 1
ATOM 600 N N . ILE A 1 74 ? 13.013 -2.649 -8.006 1.00 91.25 74 ILE A N 1
ATOM 601 C CA . ILE A 1 74 ? 13.419 -3.193 -9.309 1.00 91.25 74 ILE A CA 1
ATOM 602 C C . ILE A 1 74 ? 14.049 -4.572 -9.128 1.00 91.25 74 ILE A C 1
ATOM 604 O O . ILE A 1 74 ? 13.609 -5.527 -9.767 1.00 91.25 74 ILE A O 1
ATOM 608 N N . GLU A 1 75 ? 15.017 -4.699 -8.216 1.00 91.62 75 GLU A N 1
ATOM 609 C CA . GLU A 1 75 ? 15.720 -5.960 -7.944 1.00 91.62 75 GLU A CA 1
ATOM 610 C C . GLU A 1 75 ? 14.737 -7.089 -7.590 1.00 91.62 75 GLU A C 1
ATOM 612 O O . GLU A 1 75 ? 14.799 -8.190 -8.149 1.00 91.62 75 GLU A O 1
ATOM 617 N N . ARG A 1 76 ? 13.759 -6.810 -6.715 1.00 89.31 76 ARG A N 1
ATOM 618 C CA . ARG A 1 76 ? 12.719 -7.781 -6.342 1.00 89.31 76 ARG A CA 1
ATOM 619 C C . ARG A 1 76 ? 11.784 -8.106 -7.504 1.00 89.31 76 ARG A C 1
ATOM 621 O O . ARG A 1 76 ? 11.381 -9.261 -7.638 1.00 89.31 76 ARG A O 1
ATOM 628 N N . LEU A 1 77 ? 11.432 -7.131 -8.344 1.00 89.31 77 LEU A N 1
ATOM 629 C CA . LEU A 1 77 ? 10.557 -7.364 -9.496 1.00 89.31 77 LEU A CA 1
ATOM 630 C C . LEU A 1 77 ? 11.240 -8.238 -10.556 1.00 89.31 77 LEU A C 1
ATOM 632 O O . LEU A 1 77 ? 10.620 -9.167 -11.073 1.00 89.31 77 LEU A O 1
ATOM 636 N N . VAL A 1 78 ? 12.518 -7.971 -10.840 1.00 92.12 78 VAL A N 1
ATOM 637 C CA . VAL A 1 78 ? 13.355 -8.763 -11.753 1.00 92.12 78 VAL A CA 1
ATOM 638 C C . VAL A 1 78 ? 13.495 -10.192 -11.239 1.00 92.12 78 VAL A C 1
ATOM 640 O O . VAL A 1 78 ? 13.204 -11.132 -11.975 1.00 92.12 78 VAL A O 1
ATOM 643 N N . SER A 1 79 ? 13.850 -10.358 -9.962 1.00 91.31 79 SER A N 1
ATOM 644 C CA . SER A 1 79 ? 14.016 -11.674 -9.333 1.00 91.31 79 SER A CA 1
ATOM 645 C C . SER A 1 79 ? 12.715 -12.490 -9.317 1.00 91.31 79 SER A C 1
ATOM 647 O O . SER A 1 79 ? 12.716 -13.676 -9.645 1.00 91.31 79 SER A O 1
ATOM 649 N N . ARG A 1 80 ? 11.579 -11.855 -8.997 1.00 89.12 80 ARG A N 1
ATOM 650 C CA . ARG A 1 80 ? 10.273 -12.527 -8.906 1.00 89.12 80 ARG A CA 1
ATOM 651 C C . ARG A 1 80 ? 9.682 -12.883 -10.269 1.00 89.12 80 ARG A C 1
ATOM 653 O O . ARG A 1 80 ? 9.138 -13.972 -10.431 1.00 89.12 80 ARG A O 1
ATOM 660 N N . ASP A 1 81 ? 9.732 -11.957 -11.226 1.00 87.38 81 ASP A N 1
ATOM 661 C CA . ASP A 1 81 ? 9.020 -12.092 -12.503 1.00 87.38 81 ASP A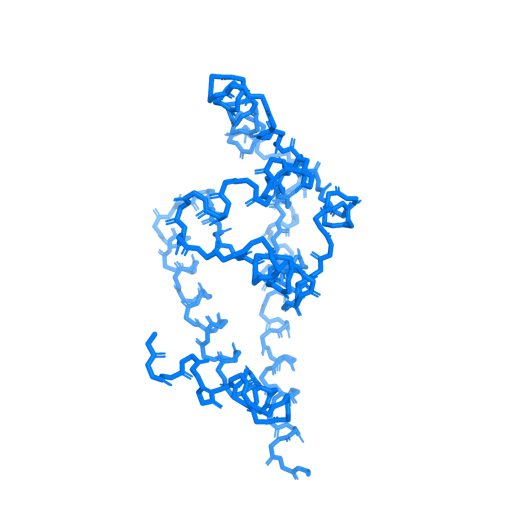 CA 1
ATOM 662 C C . ASP A 1 81 ? 9.925 -12.582 -13.648 1.00 87.38 81 ASP A C 1
ATOM 664 O O . ASP A 1 81 ? 9.417 -12.847 -14.741 1.00 87.38 81 ASP A O 1
ATOM 668 N N . GLY A 1 82 ? 11.244 -12.677 -13.432 1.00 89.00 82 GLY A N 1
ATOM 669 C CA . GLY A 1 82 ? 12.222 -13.081 -14.448 1.00 89.00 82 GLY A CA 1
ATOM 670 C C . GLY A 1 82 ? 12.278 -12.134 -15.653 1.00 89.00 82 GLY A C 1
ATOM 671 O O . GLY A 1 82 ? 12.501 -12.580 -16.777 1.00 89.00 82 GLY A O 1
ATOM 672 N N . CYS A 1 83 ? 11.992 -10.845 -15.444 1.00 88.50 83 CYS A N 1
ATOM 673 C CA . CYS A 1 83 ? 11.962 -9.818 -16.493 1.00 88.50 83 CYS A CA 1
ATOM 674 C C . CYS A 1 83 ? 13.253 -8.986 -16.517 1.00 88.50 83 CYS A C 1
ATOM 676 O O . CYS A 1 83 ? 14.004 -9.000 -15.548 1.00 88.50 83 CYS A O 1
ATOM 678 N N . SER A 1 84 ? 13.529 -8.273 -17.615 1.00 90.75 84 SER A N 1
ATOM 679 C CA . SER A 1 84 ? 14.677 -7.354 -17.654 1.00 90.75 84 SER A CA 1
ATOM 680 C C . SER A 1 84 ? 14.438 -6.132 -16.762 1.00 90.75 84 SER A C 1
ATOM 682 O O . SER A 1 84 ? 13.290 -5.749 -16.527 1.00 90.75 84 SER A O 1
ATOM 684 N N . GLU A 1 85 ? 15.510 -5.479 -16.310 1.00 90.00 85 GLU A N 1
ATOM 685 C CA . GLU A 1 85 ? 15.418 -4.228 -15.540 1.00 90.00 85 GLU A CA 1
ATOM 686 C C . GLU A 1 85 ? 14.602 -3.158 -16.278 1.00 90.00 85 GLU A C 1
ATOM 688 O O . GLU A 1 85 ? 13.736 -2.524 -15.687 1.00 90.00 85 GLU A O 1
ATOM 693 N N . GLU A 1 86 ? 14.781 -3.026 -17.593 1.00 88.31 86 GLU A N 1
ATOM 694 C CA . GLU A 1 86 ? 14.006 -2.097 -18.425 1.00 88.31 86 GLU A CA 1
ATOM 695 C C . GLU A 1 86 ? 12.502 -2.429 -18.428 1.00 88.31 86 GLU A C 1
ATOM 697 O O . GLU A 1 86 ? 11.649 -1.546 -18.345 1.00 88.31 86 GLU A O 1
ATOM 702 N N . GLN A 1 87 ? 12.140 -3.714 -18.485 1.00 84.06 87 GLN A N 1
ATOM 703 C CA . GLN A 1 87 ? 10.741 -4.134 -18.382 1.00 84.06 87 GLN A CA 1
ATOM 704 C C . GLN A 1 87 ? 10.176 -3.892 -16.983 1.00 84.06 87 GLN A C 1
ATOM 706 O O . GLN A 1 87 ? 8.986 -3.596 -16.853 1.00 84.06 87 GLN A O 1
ATOM 711 N N . ALA A 1 88 ? 11.002 -4.038 -15.948 1.00 87.25 88 ALA A N 1
ATOM 712 C CA . ALA A 1 88 ? 10.616 -3.740 -14.581 1.00 87.25 88 ALA A CA 1
ATOM 713 C C . ALA A 1 88 ? 10.365 -2.242 -14.387 1.00 87.25 88 ALA A C 1
ATOM 715 O O . ALA A 1 88 ? 9.306 -1.872 -13.880 1.00 87.25 88 ALA A O 1
ATOM 716 N N . GLN A 1 89 ? 11.274 -1.400 -14.878 1.00 87.44 89 GLN A N 1
ATOM 717 C CA . GLN A 1 89 ? 11.163 0.053 -14.818 1.00 87.44 89 GLN A CA 1
ATOM 718 C C . GLN A 1 89 ? 9.915 0.549 -15.552 1.00 87.44 89 GLN A C 1
ATOM 720 O O . GLN A 1 89 ? 9.081 1.214 -14.950 1.00 87.44 89 GLN A O 1
ATOM 725 N N . ASN A 1 90 ? 9.699 0.103 -16.794 1.00 84.44 90 ASN A N 1
ATOM 726 C CA . ASN A 1 90 ? 8.506 0.466 -17.563 1.00 84.44 90 ASN A CA 1
ATOM 727 C C . ASN A 1 90 ? 7.198 0.134 -16.824 1.00 84.44 90 ASN A C 1
ATOM 729 O O . ASN A 1 90 ? 6.220 0.869 -16.920 1.00 84.44 90 ASN A O 1
ATOM 733 N N . ARG A 1 91 ? 7.152 -0.973 -16.069 1.00 83.31 91 ARG A N 1
ATOM 734 C CA . ARG A 1 91 ? 5.972 -1.318 -15.259 1.00 83.31 91 ARG A CA 1
ATOM 735 C C . ARG A 1 91 ? 5.802 -0.396 -14.060 1.00 83.31 91 ARG A C 1
ATOM 737 O O . ARG A 1 91 ? 4.665 -0.052 -13.748 1.00 83.31 91 ARG A O 1
ATOM 744 N N . ILE A 1 92 ? 6.893 -0.033 -13.390 1.00 85.62 92 ILE A N 1
ATOM 745 C CA . ILE A 1 92 ? 6.864 0.915 -12.271 1.00 85.62 92 ILE A CA 1
ATOM 746 C C . ILE A 1 92 ? 6.360 2.274 -12.771 1.00 85.62 92 ILE A C 1
ATOM 748 O O . ILE A 1 92 ? 5.445 2.832 -12.173 1.00 85.62 92 ILE A O 1
ATOM 752 N N . ASP A 1 93 ? 6.856 2.728 -13.921 1.00 84.00 93 ASP A N 1
ATOM 753 C CA . ASP A 1 93 ? 6.519 4.029 -14.509 1.00 84.00 93 ASP A CA 1
ATOM 754 C C . ASP A 1 93 ? 5.066 4.120 -15.003 1.00 84.00 93 ASP A C 1
ATOM 756 O O . ASP A 1 93 ? 4.511 5.212 -15.108 1.00 84.00 93 ASP A O 1
ATOM 760 N N . THR A 1 94 ? 4.409 2.986 -15.285 1.00 79.81 94 THR A N 1
ATOM 761 C CA . THR A 1 94 ? 2.975 2.979 -15.644 1.00 79.81 94 THR A CA 1
ATOM 762 C C . THR A 1 94 ? 2.035 3.270 -14.471 1.00 79.81 94 THR A C 1
ATOM 764 O O . THR A 1 94 ? 0.841 3.476 -14.687 1.00 79.81 94 THR A O 1
ATOM 767 N N . GLN A 1 95 ? 2.539 3.258 -13.236 1.00 79.50 95 GLN A N 1
ATOM 768 C CA . GLN A 1 95 ? 1.758 3.497 -12.021 1.00 79.50 95 GLN A CA 1
ATOM 769 C C . GLN A 1 95 ? 2.164 4.818 -11.366 1.00 79.50 95 GLN A C 1
ATOM 771 O O . GLN A 1 95 ? 3.211 5.386 -11.671 1.00 79.50 95 GLN A O 1
ATOM 776 N N . LEU A 1 96 ? 1.345 5.315 -10.432 1.00 82.62 96 LEU A N 1
ATOM 777 C CA . LEU A 1 96 ? 1.750 6.474 -9.637 1.00 82.62 96 LEU A CA 1
ATOM 778 C C . LEU A 1 96 ? 2.996 6.132 -8.811 1.00 82.62 96 LEU A C 1
ATOM 780 O O . LEU A 1 96 ? 3.070 5.064 -8.195 1.00 82.62 96 LEU A O 1
ATOM 784 N N . ALA A 1 97 ? 3.946 7.070 -8.775 1.00 87.44 97 ALA A N 1
ATOM 785 C CA . ALA A 1 97 ? 5.203 6.920 -8.056 1.00 87.44 97 ALA A CA 1
ATOM 786 C C . ALA A 1 97 ? 4.972 6.506 -6.595 1.00 87.44 97 ALA A C 1
ATOM 788 O O . ALA A 1 97 ? 4.152 7.091 -5.883 1.00 87.44 97 ALA A O 1
ATOM 789 N N . LEU A 1 98 ? 5.731 5.512 -6.132 1.00 88.00 98 LEU A N 1
ATOM 790 C CA . LEU A 1 98 ? 5.578 4.967 -4.783 1.00 88.00 98 LEU A C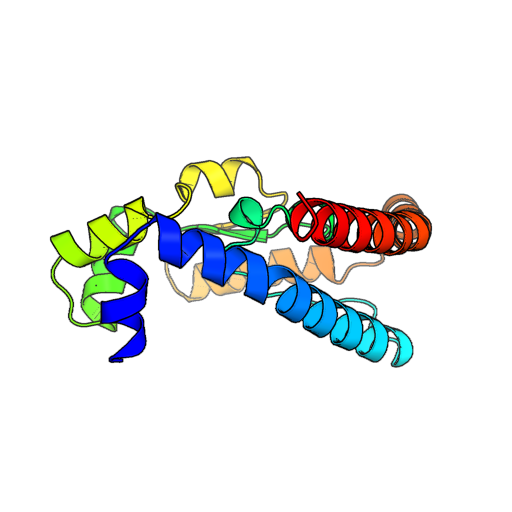A 1
ATOM 791 C C . LEU A 1 98 ? 5.878 6.018 -3.700 1.00 88.00 98 LEU A C 1
ATOM 793 O O . LEU A 1 98 ? 5.202 6.053 -2.674 1.00 88.00 98 LEU A O 1
ATOM 797 N N . ASP A 1 99 ? 6.823 6.925 -3.961 1.00 89.31 99 ASP A N 1
ATOM 798 C CA . ASP A 1 99 ? 7.114 8.077 -3.097 1.00 89.31 99 ASP A CA 1
ATOM 799 C C . ASP A 1 99 ? 5.944 9.060 -3.012 1.00 89.31 99 ASP A C 1
ATOM 801 O O . ASP A 1 99 ? 5.653 9.599 -1.943 1.00 89.31 99 ASP A O 1
ATOM 805 N N . TRP A 1 100 ? 5.223 9.254 -4.118 1.00 90.88 100 TRP A N 1
ATOM 806 C CA . TRP A 1 100 ? 4.008 10.057 -4.103 1.00 90.88 100 TRP A CA 1
ATOM 807 C C . TRP A 1 100 ? 2.922 9.368 -3.268 1.00 90.88 100 TRP A C 1
ATOM 809 O O . TRP A 1 100 ? 2.359 10.006 -2.383 1.00 90.88 100 TRP A O 1
ATOM 819 N N . LYS A 1 101 ? 2.698 8.055 -3.448 1.00 89.44 101 LYS A N 1
ATOM 820 C CA . LYS A 1 101 ? 1.733 7.274 -2.642 1.00 89.44 101 LYS A CA 1
ATOM 821 C C . LYS A 1 101 ? 2.060 7.342 -1.149 1.00 89.44 101 LYS A C 1
ATOM 823 O O . LYS A 1 101 ? 1.171 7.561 -0.336 1.00 89.44 101 LYS A O 1
ATOM 828 N N . LYS A 1 102 ? 3.344 7.234 -0.798 1.00 90.62 102 LYS A N 1
ATOM 829 C CA . LYS A 1 102 ? 3.845 7.407 0.572 1.00 90.62 102 LYS A CA 1
ATOM 830 C C . LYS A 1 102 ? 3.459 8.765 1.163 1.00 90.62 102 LYS A C 1
ATOM 832 O O . LYS A 1 102 ? 3.083 8.818 2.325 1.00 90.62 102 LYS A O 1
ATOM 837 N N . SER A 1 103 ? 3.531 9.846 0.381 1.00 90.19 103 SER A N 1
ATOM 838 C CA . SER A 1 103 ? 3.162 11.193 0.848 1.00 90.19 103 SER A CA 1
ATOM 839 C C . SER A 1 103 ? 1.665 11.380 1.125 1.00 90.19 103 SER A C 1
ATOM 841 O O . SER A 1 103 ? 1.303 12.304 1.844 1.00 90.19 103 SER A O 1
ATOM 843 N N . GLN A 1 104 ? 0.810 10.538 0.535 1.00 89.12 104 GLN A N 1
ATOM 844 C CA . GLN A 1 104 ? -0.649 10.615 0.661 1.00 89.12 104 GLN A CA 1
ATOM 845 C C . GLN A 1 104 ? -1.213 9.627 1.692 1.00 89.12 104 GLN A C 1
ATOM 847 O O . GLN A 1 104 ? -2.414 9.626 1.935 1.00 89.12 104 GLN A O 1
ATOM 852 N N . ALA A 1 105 ? -0.377 8.751 2.251 1.00 89.12 105 ALA A N 1
ATOM 853 C CA . ALA A 1 105 ? -0.804 7.705 3.168 1.00 89.12 105 ALA A CA 1
ATOM 854 C C . ALA A 1 105 ? -0.887 8.218 4.608 1.00 89.12 105 ALA A C 1
ATOM 856 O O . ALA A 1 105 ? -0.007 8.955 5.057 1.00 89.12 105 ALA A O 1
ATOM 857 N N . ASP A 1 106 ? -1.879 7.740 5.357 1.00 87.81 106 ASP A N 1
ATOM 858 C CA . ASP A 1 106 ? -1.965 7.968 6.801 1.00 87.81 106 ASP A CA 1
ATOM 859 C C . ASP A 1 106 ? -0.875 7.187 7.545 1.00 87.81 106 ASP A C 1
ATOM 861 O O . ASP A 1 106 ? -0.333 7.637 8.554 1.00 87.81 106 ASP A O 1
ATOM 865 N N . MET A 1 107 ? -0.535 6.001 7.029 1.00 89.81 107 MET A N 1
ATOM 866 C CA . MET A 1 107 ? 0.446 5.099 7.623 1.00 89.81 107 MET A CA 1
ATOM 867 C C . MET A 1 107 ? 1.349 4.499 6.546 1.00 89.81 107 MET A C 1
ATOM 869 O O . MET A 1 107 ? 0.896 4.110 5.468 1.00 89.81 107 MET A O 1
ATOM 873 N N . VAL A 1 108 ? 2.641 4.366 6.847 1.00 91.62 108 VAL A N 1
ATOM 874 C CA . VAL A 1 108 ? 3.634 3.827 5.909 1.00 91.62 108 VAL A CA 1
ATOM 875 C C . VAL A 1 108 ? 4.378 2.664 6.549 1.00 91.62 108 VAL A C 1
ATOM 877 O O . VAL A 1 108 ? 4.932 2.806 7.635 1.00 91.62 108 VAL A O 1
ATOM 880 N N . VAL A 1 109 ? 4.437 1.535 5.844 1.00 92.88 109 VAL A N 1
ATOM 881 C CA . VAL A 1 109 ? 5.252 0.371 6.216 1.00 92.88 109 VAL A CA 1
ATOM 882 C C . VAL A 1 109 ? 6.456 0.304 5.285 1.00 92.88 109 VAL A C 1
ATOM 884 O O . VAL A 1 109 ? 6.298 0.109 4.081 1.00 92.88 109 VAL A O 1
ATOM 887 N N . ASN A 1 110 ? 7.661 0.463 5.825 1.00 91.25 110 ASN A N 1
ATOM 888 C CA . ASN A 1 110 ? 8.900 0.376 5.062 1.00 91.25 110 ASN A CA 1
ATOM 889 C C . ASN A 1 110 ? 9.371 -1.082 4.942 1.00 91.25 110 ASN A C 1
ATOM 891 O O . ASN A 1 110 ? 9.737 -1.710 5.934 1.00 91.25 110 ASN A O 1
ATOM 895 N N . ASN A 1 111 ? 9.408 -1.582 3.709 1.00 91.62 111 ASN A N 1
ATOM 896 C CA . ASN A 1 111 ? 9.805 -2.936 3.327 1.00 91.62 111 ASN A CA 1
ATOM 897 C C . ASN A 1 111 ? 11.188 -2.982 2.631 1.00 91.62 111 ASN A C 1
ATOM 899 O O . ASN A 1 111 ? 11.514 -3.950 1.938 1.00 91.62 111 ASN A O 1
ATOM 903 N N . SER A 1 112 ? 12.006 -1.935 2.776 1.00 88.38 112 SER A N 1
ATOM 904 C CA . SER A 1 112 ? 13.415 -1.940 2.343 1.00 88.38 112 SER A CA 1
ATOM 905 C C . SER A 1 112 ? 14.326 -2.751 3.263 1.00 88.38 112 SER A C 1
ATOM 907 O O . SER A 1 112 ? 15.375 -3.212 2.824 1.00 88.38 112 SER A O 1
ATOM 909 N N . GLY A 1 113 ? 13.947 -2.905 4.534 1.00 85.88 113 GLY A N 1
ATOM 910 C CA . GLY A 1 113 ? 14.722 -3.643 5.530 1.00 85.88 113 GLY A CA 1
ATOM 911 C C . GLY A 1 113 ? 14.536 -5.157 5.446 1.00 85.88 113 GLY A C 1
ATOM 912 O O . GLY A 1 113 ? 14.196 -5.727 4.403 1.00 85.88 113 GLY A O 1
ATOM 913 N N . SER A 1 114 ? 14.747 -5.819 6.579 1.00 87.94 114 SER A N 1
ATOM 914 C CA . SER A 1 114 ? 14.479 -7.244 6.715 1.00 87.94 114 SER A CA 1
ATOM 915 C C . SER A 1 114 ? 12.972 -7.535 6.771 1.00 87.94 114 SER A C 1
ATOM 917 O O . SER A 1 114 ? 12.128 -6.663 7.015 1.00 87.94 114 SER A O 1
ATOM 919 N N . LEU A 1 115 ? 12.615 -8.805 6.559 1.00 87.75 115 LEU A N 1
ATOM 920 C CA . LEU A 1 115 ? 11.237 -9.259 6.751 1.00 87.75 115 LEU A CA 1
ATOM 921 C C . LEU A 1 115 ? 10.771 -9.073 8.197 1.00 87.75 115 LEU A C 1
ATOM 923 O O . LEU A 1 115 ? 9.584 -8.845 8.414 1.00 87.75 115 LEU A O 1
ATOM 927 N N . ASP A 1 116 ? 11.676 -9.169 9.167 1.00 89.38 116 ASP A N 1
ATOM 928 C CA . ASP A 1 116 ? 11.324 -9.028 10.576 1.00 89.38 116 ASP A CA 1
ATOM 929 C C . ASP A 1 116 ? 11.047 -7.561 10.929 1.00 89.38 116 ASP A C 1
ATOM 931 O O . ASP A 1 116 ? 9.997 -7.287 11.507 1.00 89.38 116 ASP A O 1
ATOM 935 N N . ASP A 1 117 ? 11.838 -6.611 10.412 1.00 88.19 117 ASP A N 1
ATOM 936 C CA . ASP A 1 117 ? 11.550 -5.168 10.539 1.00 88.19 117 ASP A CA 1
ATOM 937 C C . ASP A 1 117 ? 10.174 -4.810 9.955 1.00 88.19 117 ASP A C 1
ATOM 939 O O . ASP A 1 117 ? 9.437 -3.972 10.479 1.00 88.19 117 ASP A O 1
ATOM 943 N N . THR A 1 118 ? 9.814 -5.448 8.838 1.00 88.31 118 THR A N 1
ATOM 944 C CA . THR A 1 118 ? 8.522 -5.230 8.174 1.00 88.31 118 THR A CA 1
ATOM 945 C C . THR A 1 118 ? 7.371 -5.806 9.001 1.00 88.31 118 THR A C 1
ATOM 947 O O . THR A 1 118 ? 6.311 -5.186 9.103 1.00 88.31 118 THR A O 1
ATOM 950 N N . LYS A 1 119 ? 7.562 -6.982 9.618 1.00 88.94 119 LYS A N 1
ATOM 951 C CA . LYS A 1 119 ? 6.562 -7.591 10.507 1.00 88.94 119 LYS A CA 1
ATOM 952 C C . LYS A 1 119 ? 6.331 -6.742 11.748 1.00 88.94 119 LYS A C 1
ATOM 954 O O . LYS A 1 119 ? 5.178 -6.574 12.130 1.00 88.94 119 LYS A O 1
ATOM 959 N N . GLU A 1 120 ? 7.386 -6.212 12.358 1.00 90.44 120 GLU A N 1
ATOM 960 C CA . GLU A 1 120 ? 7.270 -5.353 13.540 1.00 90.44 120 GLU A CA 1
ATOM 961 C C . GLU A 1 120 ? 6.494 -4.071 13.222 1.00 90.44 120 GLU A C 1
ATOM 963 O O . GLU A 1 120 ? 5.528 -3.746 13.914 1.00 90.44 120 GLU A O 1
ATOM 968 N N . GLN A 1 121 ? 6.825 -3.401 12.113 1.00 89.62 121 GLN A N 1
ATOM 969 C CA . GLN A 1 121 ? 6.073 -2.233 11.643 1.00 89.62 121 GLN A CA 1
ATOM 970 C C . GLN A 1 121 ? 4.603 -2.569 11.368 1.00 89.62 121 GLN A C 1
ATOM 972 O O . GLN A 1 121 ? 3.709 -1.829 11.773 1.00 89.62 121 GLN A O 1
ATOM 977 N N . LEU A 1 122 ? 4.329 -3.703 10.716 1.00 88.75 122 LEU A N 1
ATOM 978 C CA . LEU A 1 122 ? 2.959 -4.131 10.445 1.00 88.75 122 LEU A CA 1
ATOM 979 C C . LEU A 1 122 ? 2.192 -4.450 11.734 1.00 88.75 122 LEU A C 1
ATOM 981 O O . LEU A 1 122 ? 1.010 -4.133 11.826 1.00 88.75 122 LEU A O 1
ATOM 985 N N . GLN A 1 123 ? 2.833 -5.056 12.735 1.00 87.62 123 GLN A N 1
ATOM 986 C CA . GLN A 1 123 ? 2.204 -5.303 14.033 1.00 87.62 123 GLN A CA 1
ATOM 987 C C . GLN A 1 123 ? 1.819 -4.001 14.733 1.00 87.62 123 GLN A C 1
ATOM 989 O O . GLN A 1 123 ? 0.743 -3.929 15.325 1.00 87.62 123 GLN A O 1
ATOM 994 N N . GLU A 1 124 ? 2.663 -2.977 14.646 1.00 87.50 124 GLU A N 1
ATOM 995 C CA . GLU A 1 124 ? 2.365 -1.660 15.204 1.00 87.50 124 GLU A CA 1
ATOM 996 C C . GLU A 1 124 ? 1.188 -0.994 14.478 1.00 87.50 124 GLU A C 1
ATOM 998 O O . GLU A 1 124 ? 0.235 -0.547 15.116 1.00 87.50 124 GLU A O 1
ATOM 1003 N N . VAL A 1 125 ? 1.177 -1.048 13.142 1.00 86.56 125 VAL A N 1
ATOM 1004 C CA . VAL A 1 125 ? 0.043 -0.586 12.327 1.00 86.56 125 VAL A CA 1
ATOM 1005 C C . VAL A 1 125 ? -1.244 -1.324 12.706 1.00 86.56 125 VAL A C 1
ATOM 1007 O O . VAL A 1 125 ? -2.280 -0.704 12.937 1.00 86.56 125 VAL A O 1
ATOM 1010 N N . LEU A 1 126 ? -1.187 -2.651 12.837 1.00 84.19 126 LEU A N 1
ATOM 1011 C CA . LEU A 1 126 ? -2.344 -3.463 13.206 1.00 84.19 126 LEU A CA 1
ATOM 1012 C C . LEU A 1 126 ? -2.865 -3.127 14.601 1.00 84.19 126 LEU A C 1
ATOM 1014 O O . LEU A 1 126 ? -4.079 -3.111 14.782 1.00 84.19 126 LEU A O 1
ATOM 1018 N N . LYS A 1 127 ? -2.003 -2.836 15.582 1.00 84.56 127 LYS A N 1
ATOM 1019 C CA . LYS A 1 127 ? -2.444 -2.394 16.916 1.00 84.56 127 LYS A CA 1
ATOM 1020 C C . LYS A 1 127 ? -3.195 -1.069 16.857 1.00 84.56 127 LYS A C 1
ATOM 1022 O O . LYS A 1 127 ? -4.218 -0.937 17.519 1.00 84.56 127 LYS A O 1
ATOM 1027 N N . GLN A 1 128 ? -2.727 -0.121 16.050 1.00 81.56 128 GLN A N 1
ATOM 1028 C CA . GLN A 1 128 ? -3.389 1.176 15.893 1.00 81.56 128 GLN A CA 1
ATOM 1029 C C . GLN A 1 128 ? -4.751 1.033 15.198 1.00 81.56 128 GLN A C 1
ATOM 1031 O O . GLN A 1 128 ? -5.730 1.611 15.655 1.00 81.56 128 GLN A O 1
ATOM 1036 N N . VAL A 1 129 ? -4.847 0.184 14.169 1.00 79.50 129 VAL A N 1
ATOM 1037 C CA . VAL A 1 129 ? -6.098 -0.043 13.416 1.00 79.50 129 VAL A CA 1
ATOM 1038 C C . VAL A 1 129 ? -7.095 -0.945 14.161 1.00 79.50 129 VAL A C 1
ATOM 1040 O O . VAL A 1 129 ? -8.303 -0.837 13.962 1.00 79.50 129 VAL A O 1
ATOM 1043 N N . SER A 1 130 ? -6.613 -1.853 15.016 1.00 73.88 130 SER A N 1
ATOM 1044 C CA . SER A 1 130 ? -7.457 -2.748 15.830 1.00 73.88 130 SER A CA 1
ATOM 1045 C C . SER A 1 130 ? -7.786 -2.210 17.223 1.00 73.88 130 SER A C 1
ATOM 1047 O O . SER A 1 130 ? -8.555 -2.848 17.947 1.00 73.88 130 SER A O 1
ATOM 1049 N N . GLY A 1 131 ? -7.231 -1.052 17.593 1.00 70.00 131 GLY A N 1
ATOM 1050 C CA . GLY A 1 131 ? -7.577 -0.345 18.818 1.00 70.00 131 GLY A CA 1
ATOM 1051 C C . GLY A 1 131 ? -9.050 0.071 18.854 1.00 70.00 131 GLY A C 1
ATOM 1052 O O . GLY A 1 131 ? -9.769 0.029 17.852 1.00 70.00 131 GLY A O 1
ATOM 1053 N N . ASP A 1 132 ? -9.530 0.467 20.033 1.00 61.84 132 ASP A N 1
ATOM 1054 C CA . ASP A 1 132 ? -10.886 0.994 20.152 1.00 61.84 132 ASP A CA 1
ATOM 1055 C C . ASP A 1 132 ? -11.020 2.279 19.328 1.00 61.84 132 ASP A C 1
ATOM 1057 O O . ASP A 1 132 ? -10.392 3.290 19.639 1.00 61.84 132 ASP A O 1
ATOM 1061 N N . LEU A 1 133 ? -11.878 2.233 18.302 1.00 61.38 133 LEU A N 1
ATOM 1062 C CA . LEU A 1 133 ? -12.223 3.397 17.487 1.00 61.38 133 LEU A CA 1
ATOM 1063 C C . LEU A 1 133 ? -12.621 4.558 18.398 1.00 61.38 133 LEU A C 1
ATOM 1065 O O . LEU A 1 133 ? -13.581 4.464 19.182 1.00 61.38 133 LEU A O 1
ATOM 1069 N N . THR A 1 134 ? -11.906 5.667 18.256 1.00 60.22 134 THR A N 1
ATOM 1070 C CA . THR A 1 134 ? -12.236 6.916 18.926 1.00 60.22 134 THR A CA 1
ATOM 1071 C C . THR A 1 134 ? -13.625 7.376 18.493 1.00 60.22 134 THR A C 1
ATOM 1073 O O . THR A 1 134 ? -14.133 7.031 17.425 1.00 60.22 134 THR A O 1
ATOM 1076 N N . TRP A 1 135 ? -14.286 8.192 19.314 1.00 51.88 135 TRP A N 1
ATOM 1077 C CA . TRP A 1 135 ? -15.624 8.697 18.993 1.00 51.88 135 TRP A CA 1
ATOM 1078 C C . TRP A 1 135 ? -15.675 9.452 17.650 1.00 51.88 135 TRP A C 1
ATOM 1080 O O . TRP A 1 135 ? -16.709 9.415 16.988 1.00 51.88 135 TRP A O 1
ATOM 1090 N N . LYS A 1 136 ? -14.566 10.070 17.213 1.00 54.41 136 LYS A N 1
ATOM 1091 C CA . LYS A 1 136 ? -14.446 10.732 15.903 1.00 54.41 136 LYS A CA 1
ATOM 1092 C C . LYS A 1 136 ? -14.477 9.732 14.748 1.00 54.41 136 LYS A C 1
ATOM 1094 O O . LYS A 1 136 ? -15.233 9.934 13.807 1.00 54.41 136 LYS A O 1
ATOM 1099 N N . GLU A 1 137 ? -13.728 8.638 14.847 1.00 63.94 137 GLU A N 1
ATOM 1100 C CA . GLU A 1 137 ? -13.710 7.556 13.847 1.00 63.94 137 GLU A CA 1
ATOM 1101 C C . GLU A 1 137 ? -15.036 6.776 13.847 1.00 63.94 137 GLU A C 1
ATOM 1103 O O . GLU A 1 137 ? -15.527 6.316 12.816 1.00 63.94 137 GLU A O 1
ATOM 1108 N N . ARG A 1 138 ? -15.689 6.689 15.012 1.00 57.06 138 ARG A N 1
ATOM 1109 C CA . ARG A 1 138 ? -17.011 6.069 15.172 1.00 57.06 138 ARG A CA 1
ATOM 1110 C C . ARG A 1 138 ? -18.142 6.905 14.570 1.00 57.06 138 ARG A C 1
ATOM 1112 O O . ARG A 1 138 ? -19.098 6.327 14.061 1.00 57.06 138 ARG A O 1
ATOM 1119 N N . LEU A 1 139 ? -18.049 8.236 14.637 1.00 52.19 139 LEU A N 1
ATOM 1120 C CA . LEU A 1 139 ? -18.945 9.143 13.913 1.00 52.19 139 LEU A CA 1
ATOM 1121 C C . LEU A 1 139 ? -18.643 9.114 12.411 1.00 52.19 139 LEU A C 1
ATOM 1123 O O . LEU A 1 139 ? -19.569 8.922 11.634 1.00 52.19 139 LEU A O 1
ATOM 1127 N N . ARG A 1 140 ? -17.364 9.170 12.013 1.00 53.16 140 ARG A N 1
ATOM 1128 C CA . ARG A 1 140 ? -16.940 9.118 10.604 1.00 53.16 140 ARG A CA 1
ATOM 1129 C C . ARG A 1 140 ? -17.401 7.835 9.904 1.00 53.16 140 ARG A C 1
ATOM 1131 O O . ARG A 1 140 ? -18.074 7.928 8.891 1.00 53.16 140 ARG A O 1
ATOM 1138 N N . SER A 1 141 ? -17.230 6.658 10.515 1.00 56.78 141 SER A N 1
ATOM 1139 C CA . SER A 1 141 ? -17.731 5.396 9.930 1.00 56.78 141 SER A CA 1
ATOM 1140 C C . SER A 1 141 ? -19.266 5.292 9.836 1.00 56.78 141 SER A C 1
ATOM 1142 O O . SER A 1 141 ? -19.776 4.447 9.099 1.00 56.78 141 SER A O 1
ATOM 1144 N N . ARG A 1 142 ? -20.023 6.129 10.568 1.00 48.75 142 ARG A N 1
ATOM 1145 C CA . ARG A 1 142 ? -21.496 6.213 10.484 1.00 48.75 142 ARG A CA 1
ATOM 1146 C C . ARG A 1 142 ? -21.977 7.312 9.536 1.00 48.75 142 ARG A C 1
ATOM 1148 O O . ARG A 1 142 ? -23.000 7.107 8.890 1.00 48.75 142 ARG A O 1
ATOM 1155 N N . ASP A 1 143 ? -21.259 8.422 9.423 1.00 45.22 143 ASP A N 1
ATOM 1156 C CA . ASP A 1 143 ? -21.521 9.473 8.432 1.00 45.22 143 ASP A CA 1
ATOM 1157 C C . ASP A 1 143 ? -21.091 9.019 7.021 1.00 45.22 143 ASP A C 1
ATOM 1159 O O . ASP A 1 143 ? -21.747 9.344 6.029 1.00 45.22 143 ASP A O 1
ATOM 1163 N N . ASP A 1 144 ? -20.102 8.126 6.927 1.00 51.12 144 ASP A N 1
ATOM 1164 C CA . ASP A 1 144 ? -19.702 7.473 5.680 1.00 51.12 144 ASP A CA 1
ATOM 1165 C C . ASP A 1 144 ? -20.744 6.490 5.137 1.00 51.12 144 ASP A C 1
ATOM 1167 O O . ASP A 1 144 ? -20.708 6.168 3.958 1.00 51.12 144 ASP A O 1
ATOM 1171 N N . LEU A 1 145 ? -21.740 6.055 5.916 1.00 51.41 145 LEU A N 1
ATOM 1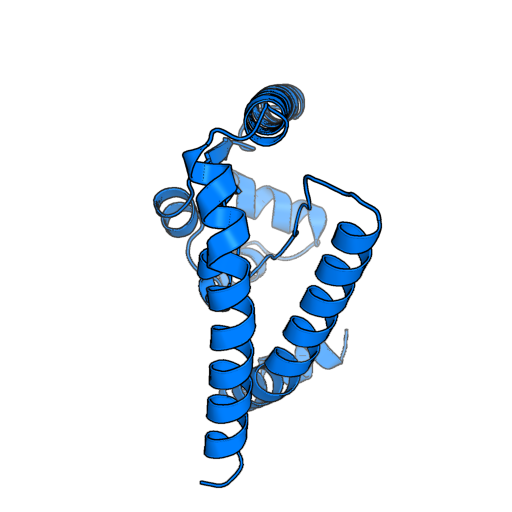172 C CA . LEU A 1 145 ? -22.894 5.331 5.358 1.00 51.41 145 LEU A CA 1
ATOM 1173 C C . LEU A 1 145 ? -23.657 6.217 4.367 1.00 51.41 145 LEU A C 1
ATOM 1175 O O . LEU A 1 145 ? -24.089 5.741 3.318 1.00 51.41 145 LEU A O 1
ATOM 1179 N N . VAL A 1 146 ? -23.774 7.514 4.670 1.00 46.28 146 VAL A N 1
ATOM 1180 C CA . VAL A 1 146 ? -24.343 8.494 3.748 1.00 46.28 146 VAL A CA 1
ATOM 1181 C C . VAL A 1 146 ? -23.339 8.783 2.641 1.00 46.28 146 VAL A C 1
ATOM 1183 O O . VAL A 1 146 ? -23.737 8.708 1.491 1.00 46.28 146 VAL A O 1
ATOM 1186 N N . SER A 1 147 ? -22.049 8.996 2.923 1.00 43.91 147 SER A N 1
ATOM 1187 C CA . SER A 1 147 ? -21.050 9.247 1.865 1.00 43.91 147 SER A CA 1
ATOM 1188 C C . SER A 1 147 ? -20.901 8.081 0.880 1.00 43.91 147 SER A C 1
ATOM 1190 O O . SER A 1 147 ? -20.836 8.314 -0.319 1.00 43.91 147 SER A O 1
ATOM 1192 N N . ILE A 1 148 ? -20.920 6.824 1.326 1.00 49.00 148 ILE A N 1
ATOM 1193 C CA . ILE A 1 148 ? -20.791 5.626 0.481 1.00 49.00 148 ILE A CA 1
ATOM 1194 C C . ILE A 1 148 ? -22.087 5.378 -0.316 1.00 49.00 148 ILE A C 1
ATOM 1196 O O . ILE A 1 148 ? -22.032 5.062 -1.509 1.00 49.00 148 ILE A O 1
ATOM 1200 N N . VAL A 1 149 ? -23.271 5.572 0.280 1.00 51.78 149 VAL A N 1
ATOM 1201 C CA . VAL A 1 149 ? -24.560 5.469 -0.441 1.00 51.78 149 VAL A CA 1
ATOM 1202 C C . VAL A 1 149 ? -24.750 6.640 -1.420 1.00 51.78 149 VAL A C 1
ATOM 1204 O O . VAL A 1 149 ? -25.190 6.450 -2.553 1.00 51.78 149 VAL A O 1
ATOM 1207 N N . LEU A 1 150 ? -24.353 7.854 -1.044 1.00 41.19 150 LEU A N 1
ATOM 1208 C CA . LEU A 1 150 ? -24.425 9.040 -1.898 1.00 41.19 150 LEU A CA 1
ATOM 1209 C C . LEU A 1 150 ? -23.391 8.956 -3.037 1.00 41.19 150 LEU A C 1
ATOM 1211 O O . LEU A 1 150 ? -23.728 9.213 -4.189 1.00 41.19 150 LEU A O 1
ATOM 1215 N N . CYS A 1 151 ? -22.170 8.482 -2.774 1.00 47.75 151 CYS A N 1
ATOM 1216 C CA . CYS A 1 151 ? -21.138 8.294 -3.799 1.00 47.75 151 CYS A CA 1
ATOM 1217 C C . CYS A 1 151 ? -21.444 7.147 -4.765 1.00 47.75 151 CYS A C 1
ATOM 1219 O O . CYS A 1 151 ? -21.077 7.243 -5.932 1.00 47.75 151 CYS A O 1
ATOM 1221 N N . THR A 1 152 ? -22.148 6.089 -4.348 1.00 49.28 152 THR A N 1
ATOM 1222 C CA . THR A 1 152 ? -22.600 5.040 -5.283 1.00 49.28 152 THR A CA 1
ATOM 1223 C C . THR A 1 152 ? -23.703 5.546 -6.207 1.00 49.28 152 THR A C 1
ATOM 1225 O O . THR A 1 152 ? -23.645 5.273 -7.404 1.00 49.28 152 THR A O 1
ATOM 1228 N N . THR A 1 153 ? -24.649 6.356 -5.716 1.00 45.94 153 THR A N 1
ATOM 1229 C CA . THR A 1 153 ? -25.633 6.999 -6.606 1.00 45.94 153 THR A CA 1
ATOM 1230 C C . THR A 1 153 ? -24.961 7.954 -7.589 1.00 45.94 153 THR A C 1
ATOM 1232 O O . THR A 1 153 ? -25.240 7.874 -8.782 1.00 45.94 153 THR A O 1
ATOM 1235 N N . ILE A 1 154 ? -24.006 8.775 -7.139 1.00 51.19 154 ILE A N 1
ATOM 1236 C CA . ILE A 1 154 ? -23.246 9.684 -8.007 1.00 51.19 154 ILE A CA 1
ATOM 1237 C C . ILE A 1 154 ? -22.361 8.905 -8.990 1.00 51.19 154 ILE A C 1
ATOM 1239 O O . ILE A 1 154 ? -22.341 9.239 -10.168 1.00 51.19 154 ILE A O 1
ATOM 1243 N N . GLY A 1 155 ? -21.679 7.842 -8.562 1.00 47.47 155 GLY A N 1
ATOM 1244 C CA . GLY A 1 155 ? -20.832 7.005 -9.416 1.00 47.47 155 GLY A CA 1
ATOM 1245 C C . GLY A 1 155 ? -21.622 6.243 -10.482 1.00 47.47 155 GLY A C 1
ATOM 1246 O O . GLY A 1 155 ? -21.229 6.236 -11.647 1.00 47.47 155 GLY A O 1
ATOM 1247 N N . VAL A 1 156 ? -22.777 5.672 -10.121 1.00 50.91 156 VAL A N 1
ATOM 1248 C CA . VAL A 1 156 ? -23.703 5.028 -11.069 1.00 50.91 156 VAL A CA 1
ATOM 1249 C C . VAL A 1 156 ? -24.312 6.063 -12.017 1.00 50.91 156 VAL A C 1
ATOM 1251 O O . VAL A 1 156 ? -24.354 5.824 -13.220 1.00 50.91 156 VAL A O 1
ATOM 1254 N N . LEU A 1 157 ? -24.710 7.241 -11.524 1.00 44.31 157 LEU A N 1
ATOM 1255 C CA . LEU A 1 157 ? -25.245 8.328 -12.354 1.00 44.31 157 LEU A CA 1
ATOM 1256 C C . LEU A 1 157 ? -24.195 8.903 -13.312 1.00 44.31 157 LEU A C 1
ATOM 1258 O O . LEU A 1 157 ? -24.498 9.126 -14.482 1.00 44.31 157 LEU A O 1
ATOM 1262 N N . LEU A 1 158 ? -22.958 9.112 -12.857 1.00 45.09 158 LEU A N 1
ATOM 1263 C CA . LEU A 1 158 ? -21.844 9.587 -13.682 1.00 45.09 158 LEU A CA 1
ATOM 1264 C C . LEU A 1 158 ? -21.416 8.546 -14.719 1.00 45.09 158 LEU A C 1
ATOM 1266 O O . LEU A 1 158 ? -21.043 8.927 -15.827 1.00 45.09 158 LEU A O 1
ATOM 1270 N N . ALA A 1 159 ? -21.489 7.252 -14.396 1.00 46.53 159 ALA A N 1
ATOM 1271 C CA . ALA A 1 159 ? -21.265 6.175 -15.357 1.00 46.53 159 ALA A CA 1
ATOM 1272 C C . ALA A 1 159 ? -22.395 6.104 -16.399 1.00 46.53 159 ALA A C 1
ATOM 1274 O O . ALA A 1 159 ? -22.121 5.999 -17.591 1.00 46.53 159 ALA A O 1
ATOM 1275 N N . HIS A 1 160 ? -23.655 6.250 -15.975 1.00 45.56 160 HIS A N 1
ATOM 1276 C CA . HIS A 1 160 ? -24.824 6.201 -16.858 1.00 45.56 160 HIS A CA 1
ATOM 1277 C C . HIS A 1 160 ? -24.903 7.411 -17.803 1.00 45.56 160 HIS A C 1
ATOM 1279 O O . HIS A 1 160 ? -25.231 7.268 -18.977 1.00 45.56 160 HIS A O 1
ATOM 1285 N N . LYS A 1 161 ? -24.546 8.611 -17.324 1.00 46.44 161 LYS A N 1
ATOM 1286 C CA . LYS A 1 161 ? -24.532 9.846 -18.131 1.00 46.44 161 LYS A CA 1
ATOM 1287 C C . LYS A 1 161 ? -23.418 9.855 -19.185 1.00 46.44 161 LYS A C 1
ATOM 1289 O O . LYS A 1 161 ? -23.548 10.509 -20.207 1.00 46.44 161 LYS A O 1
ATOM 1294 N N . ASN A 1 162 ? -22.350 9.103 -18.936 1.00 41.81 162 ASN A N 1
ATOM 1295 C CA . ASN A 1 162 ? -21.206 8.933 -19.828 1.00 41.81 162 ASN A CA 1
ATOM 1296 C C . ASN A 1 162 ? -21.357 7.794 -20.853 1.00 41.81 162 ASN A C 1
ATOM 1298 O O . ASN A 1 162 ? -20.516 7.673 -21.737 1.00 41.81 162 ASN A O 1
ATOM 1302 N N . LEU A 1 163 ? -22.374 6.940 -20.704 1.00 38.94 163 LEU A N 1
ATOM 1303 C CA . LEU A 1 163 ? -22.735 5.880 -21.656 1.00 38.94 163 LEU A CA 1
ATOM 1304 C C . LEU A 1 163 ? -23.799 6.338 -22.672 1.00 38.94 163 LEU A C 1
ATOM 1306 O O . LEU A 1 163 ? -24.077 5.621 -23.627 1.00 38.94 163 LEU A O 1
ATOM 1310 N N . LEU A 1 164 ? -24.402 7.512 -22.456 1.00 38.88 164 LEU A N 1
ATOM 1311 C CA . LEU A 1 164 ? -25.486 8.084 -23.268 1.00 38.88 164 LEU A CA 1
ATOM 1312 C C . LEU A 1 164 ? -25.087 9.391 -23.983 1.00 38.88 164 LEU A C 1
ATOM 1314 O O . LEU A 1 164 ? -25.962 10.075 -24.512 1.00 38.88 164 LEU A O 1
ATOM 1318 N N . GLY A 1 165 ? -23.800 9.753 -23.966 1.00 36.47 165 GLY A N 1
ATOM 1319 C CA . GLY A 1 165 ? -23.248 10.958 -24.592 1.00 36.47 165 GLY A CA 1
ATOM 1320 C C . GLY A 1 165 ? -22.115 10.633 -25.545 1.00 36.47 165 GLY A C 1
ATOM 1321 O O . GLY A 1 165 ? -21.357 9.688 -25.231 1.00 36.47 165 GLY A O 1
#

InterPro domains:
  IPR001977 Dephospho-CoA kinase [PF01121] (3-116)
  IPR001977 Dephospho-CoA kinase [PS51219] (1-140)
  IPR001977 Dephospho-CoA kinase [TIGR00152] (2-124)
  IPR027417 P-loop containing nucleoside triphosphate hydrolase [G3DSA:3.40.50.300] (1-139)
  IPR027417 P-loop containing nucleoside triphosphate hydrolase [SSF52540] (3-128)

Secondary structure (DSSP, 8-state):
-HHHHHHTS-HHHHHHHHHHHHHHHHHHHHHHHHHHHHTT-S------TTTTTTT-GGG-SS-EEEE--HHHHHHHHHHHH---HHHHHHHHHTS--HHHHHHH-SEEEE-SS-HHHHHHHHHHHHHHHHSPPPHHHHHHHHHHHHHHHHHHHHHHHHHHHTS--

pLDDT: mean 73.27, std 16.47, range [36.47, 93.25]

Sequence (165 aa):
GRLRKIVFSDPVELQLLNRLLAPHITCGIFWKISKLWLKGCKVIILDIPLLFEAKMDQWTDPVIVVWVDPKTQIERLVSRDGCSEEQAQNRIDTQLALDWKKSQADMVVNNSGSLDDTKEQLQEVLKQVSGDLTWKERLRSRDDLVSIVLCTTIGVLLAHKNLLG

Foldseek 3Di:
DVCVVVLPPDPVSVVVVCLVCLLVVVVVVVVVVVVCVVVVDPDDDDDDPQCVVSVVCVVDPQFEAEDEDPVVQLVVCCVPVVDDSVVSVVVCVVGPHSVVVVVVGPYYQYPHDDPVSSVVSVVVVCCVRVPDDDVVSVVVVVVVVCVVVVVSVVVVVVSVVVVVD

Organism: Brachypodium distachyon (NCBI:txid15368)